Protein AF-A0A923V0M5-F1 (afdb_monomer)

pLDDT: mean 87.65, std 11.54, range [44.09, 97.88]

Sequence (152 aa):
MIANLTRLLLLIQLIAAASIAWMLNHHAGVTSAGVALFLGVTIVLAVRAAITANNFRLAHQISGTLRPVCTLGSSARLLQFAQEFRATMVSSSWWMPFCRLSSAPLILSADLPVLLVHGYGCNSGFWRPLSRYLQHTGISHHAVTLEPVLGS

Mean predicted aligned error: 6.61 Å

Nearest PDB structures (foldseek):
  8jjr-assembly1_l  TM=4.284E-01  e=2.726E+00  Symbiodinium sp.
  6wm0-assembly1_A  TM=4.111E-01  e=3.081E+00  Mus musculus
  1ez3-assembly1_A  TM=3.813E-01  e=9.854E+00  Rattus norvegicus

Structure (mmCIF, N/CA/C/O backbone):
data_AF-A0A923V0M5-F1
#
_entry.id   AF-A0A923V0M5-F1
#
loop_
_atom_site.group_PDB
_atom_site.id
_atom_site.type_symbol
_atom_site.label_atom_id
_atom_site.label_alt_id
_atom_site.label_comp_id
_atom_site.label_asym_id
_atom_site.label_entity_id
_atom_site.label_seq_id
_atom_site.pdbx_PDB_ins_code
_atom_site.Cartn_x
_atom_site.Cartn_y
_atom_site.Cartn_z
_atom_site.occupancy
_atom_site.B_iso_or_equiv
_atom_site.auth_seq_id
_atom_site.auth_comp_id
_atom_site.auth_asym_id
_atom_site.auth_atom_id
_atom_site.pdbx_PDB_model_num
ATOM 1 N N . MET A 1 1 ? -14.750 11.791 0.136 1.00 84.62 1 MET A N 1
ATOM 2 C CA . MET A 1 1 ? -13.502 12.513 -0.169 1.00 84.62 1 MET A CA 1
ATOM 3 C C . MET A 1 1 ? -12.264 11.609 -0.201 1.00 84.62 1 MET A C 1
ATOM 5 O O . MET A 1 1 ? -11.729 11.436 -1.292 1.00 84.62 1 MET A O 1
ATOM 9 N N . ILE A 1 2 ? -11.811 10.981 0.897 1.00 87.50 2 ILE A N 1
ATOM 10 C CA . ILE A 1 2 ? -10.532 10.227 0.925 1.00 87.50 2 ILE A CA 1
ATOM 11 C C . ILE A 1 2 ? -10.572 9.001 0.016 1.00 87.50 2 ILE A C 1
ATOM 13 O O . ILE A 1 2 ? -9.586 8.694 -0.644 1.00 87.50 2 ILE A O 1
ATOM 17 N N . ALA A 1 3 ? -11.716 8.323 -0.102 1.00 88.38 3 ALA A N 1
ATOM 18 C CA . ALA A 1 3 ? -11.850 7.224 -1.065 1.00 88.38 3 ALA A CA 1
ATOM 19 C C . ALA A 1 3 ? -11.603 7.680 -2.517 1.00 88.38 3 ALA A C 1
ATOM 21 O O . ALA A 1 3 ? -10.976 6.968 -3.292 1.00 88.38 3 ALA A O 1
ATOM 22 N N . ASN A 1 4 ? -12.048 8.885 -2.885 1.00 90.44 4 ASN A N 1
ATOM 23 C CA . ASN A 1 4 ? -11.811 9.423 -4.225 1.00 90.44 4 ASN A CA 1
ATOM 24 C C . ASN A 1 4 ? -10.358 9.882 -4.380 1.00 90.44 4 ASN A C 1
ATOM 26 O O . ASN A 1 4 ? -9.753 9.614 -5.411 1.00 90.44 4 ASN A O 1
ATOM 30 N N . LEU A 1 5 ? -9.775 10.492 -3.343 1.00 91.25 5 LEU A N 1
ATOM 31 C CA . LEU A 1 5 ? -8.366 10.887 -3.336 1.00 91.25 5 LEU A CA 1
ATOM 32 C C . LEU A 1 5 ? -7.430 9.673 -3.454 1.00 91.25 5 LEU A C 1
ATOM 34 O O . LEU A 1 5 ? -6.509 9.680 -4.260 1.00 91.25 5 LEU A O 1
ATOM 38 N N . THR A 1 6 ? -7.688 8.602 -2.703 1.00 92.06 6 THR A N 1
ATOM 39 C CA . THR A 1 6 ? -6.910 7.352 -2.779 1.00 92.06 6 THR A CA 1
ATOM 40 C C . THR A 1 6 ? -7.057 6.672 -4.140 1.00 92.06 6 THR A C 1
ATOM 42 O O . THR A 1 6 ? -6.060 6.213 -4.690 1.00 92.06 6 THR A O 1
ATOM 45 N N . ARG A 1 7 ? -8.251 6.680 -4.752 1.00 94.75 7 ARG A N 1
ATOM 46 C CA . ARG A 1 7 ? -8.438 6.223 -6.145 1.00 94.75 7 ARG A CA 1
ATOM 47 C C . ARG A 1 7 ? -7.681 7.088 -7.153 1.00 94.75 7 ARG A C 1
ATOM 49 O O . ARG A 1 7 ? -7.060 6.541 -8.057 1.00 94.75 7 ARG A O 1
ATOM 56 N N . LEU A 1 8 ? -7.695 8.412 -6.990 1.00 95.00 8 LEU A N 1
ATOM 57 C CA . LEU A 1 8 ? -6.931 9.330 -7.836 1.00 95.00 8 LEU A CA 1
ATOM 58 C C . LEU A 1 8 ? -5.425 9.063 -7.716 1.00 95.00 8 LEU A C 1
ATOM 60 O O . LEU A 1 8 ? -4.739 8.957 -8.727 1.00 95.00 8 LEU A O 1
ATOM 64 N N . LEU A 1 9 ? -4.916 8.876 -6.496 1.00 93.81 9 LEU A N 1
ATOM 65 C CA . LEU A 1 9 ? -3.517 8.512 -6.261 1.00 93.81 9 LEU A CA 1
ATOM 66 C C . LEU A 1 9 ? -3.152 7.165 -6.898 1.00 93.81 9 LEU A C 1
ATOM 68 O O . LEU A 1 9 ? -2.049 7.028 -7.423 1.00 93.81 9 LEU A O 1
ATOM 72 N N . LEU A 1 10 ? -4.057 6.182 -6.885 1.00 95.56 10 LEU A N 1
ATOM 73 C CA . LEU A 1 10 ? -3.850 4.915 -7.593 1.00 95.56 10 LEU A CA 1
ATOM 74 C C . LEU A 1 10 ? -3.806 5.103 -9.106 1.00 95.56 10 LEU A C 1
ATOM 76 O O . LEU A 1 10 ? -2.932 4.538 -9.758 1.00 95.56 10 LEU A O 1
ATOM 80 N N . LEU A 1 11 ? -4.700 5.920 -9.663 1.00 97.25 11 LEU A N 1
ATOM 81 C CA . LEU A 1 11 ? -4.687 6.238 -11.088 1.00 97.25 11 LEU A CA 1
ATOM 82 C C . LEU A 1 11 ? -3.371 6.918 -11.489 1.00 97.25 11 LEU A C 1
ATOM 84 O O . LEU A 1 11 ? -2.753 6.517 -12.470 1.00 97.25 11 LEU A O 1
ATOM 88 N N . ILE A 1 12 ? -2.899 7.881 -10.693 1.00 97.06 12 ILE A N 1
ATOM 89 C CA . ILE A 1 12 ? -1.605 8.542 -10.905 1.00 97.06 12 ILE A CA 1
ATOM 90 C C . ILE A 1 12 ? -0.458 7.523 -10.870 1.00 97.06 12 ILE A C 1
ATOM 92 O O . ILE A 1 12 ? 0.423 7.577 -11.721 1.00 97.06 12 ILE A O 1
ATOM 96 N N . GLN A 1 13 ? -0.473 6.565 -9.937 1.00 96.44 13 GLN A N 1
ATOM 97 C CA . GLN A 1 13 ? 0.542 5.505 -9.872 1.00 96.44 13 GLN A CA 1
ATOM 98 C C . GLN A 1 13 ? 0.526 4.599 -11.109 1.00 96.44 13 GLN A C 1
ATOM 100 O O . GLN A 1 13 ? 1.591 4.246 -11.614 1.00 96.44 13 GLN A O 1
ATOM 105 N N . LEU A 1 14 ? -0.658 4.238 -11.610 1.00 96.62 14 LEU A N 1
ATOM 106 C CA . LEU A 1 14 ? -0.796 3.433 -12.826 1.00 96.62 14 LEU A CA 1
ATOM 107 C C . LEU A 1 14 ? -0.289 4.188 -14.057 1.00 96.62 14 LEU A C 1
ATOM 109 O O . LEU A 1 14 ? 0.464 3.624 -14.849 1.00 96.62 14 LEU A O 1
ATOM 113 N N . ILE A 1 15 ? -0.647 5.468 -14.184 1.00 97.88 15 ILE A N 1
ATOM 114 C CA . ILE A 1 15 ? -0.151 6.335 -15.259 1.00 97.88 15 ILE A CA 1
ATOM 115 C C . ILE A 1 15 ? 1.369 6.469 -15.161 1.00 97.88 15 ILE A C 1
ATOM 117 O O . ILE A 1 15 ? 2.051 6.290 -16.161 1.00 97.88 15 ILE A O 1
ATOM 121 N N . ALA A 1 16 ? 1.923 6.705 -13.970 1.00 97.38 16 ALA A N 1
ATOM 122 C CA . ALA A 1 16 ? 3.368 6.789 -13.775 1.00 97.38 16 ALA A CA 1
ATOM 123 C C . ALA A 1 16 ? 4.079 5.490 -14.190 1.00 97.38 16 ALA A C 1
ATOM 125 O O . ALA A 1 16 ? 5.061 5.546 -14.928 1.00 97.38 16 ALA A O 1
ATOM 126 N N . ALA A 1 17 ? 3.564 4.324 -13.782 1.00 97.06 17 ALA A N 1
ATOM 127 C CA . ALA A 1 17 ? 4.124 3.033 -14.181 1.00 97.06 17 ALA A CA 1
ATOM 128 C C . ALA A 1 17 ? 4.083 2.836 -15.707 1.00 97.06 17 ALA A C 1
ATOM 130 O O . ALA A 1 17 ? 5.078 2.406 -16.292 1.00 97.06 17 ALA A O 1
ATOM 131 N N . ALA A 1 18 ? 2.968 3.192 -16.354 1.00 96.62 18 ALA A N 1
ATOM 132 C CA . ALA A 1 18 ? 2.812 3.108 -17.804 1.00 96.62 18 ALA A CA 1
ATOM 133 C C . ALA A 1 18 ? 3.746 4.077 -18.549 1.00 96.62 18 ALA A C 1
ATOM 135 O O . ALA A 1 18 ? 4.395 3.675 -19.512 1.00 96.62 18 ALA A O 1
ATOM 136 N N . SER A 1 19 ? 3.876 5.320 -18.081 1.00 96.31 19 SER A N 1
ATOM 137 C CA . SER A 1 19 ? 4.782 6.320 -18.658 1.00 96.31 19 SER A CA 1
ATOM 138 C C . SER A 1 19 ? 6.248 5.903 -18.537 1.00 96.31 19 SER A C 1
ATOM 140 O O . SER A 1 19 ? 7.006 6.043 -19.495 1.00 96.31 19 SER A O 1
ATOM 142 N N . ILE A 1 20 ? 6.650 5.335 -17.393 1.00 96.19 20 ILE A N 1
ATOM 143 C CA . ILE A 1 20 ? 8.006 4.797 -17.201 1.00 96.19 20 ILE A CA 1
ATOM 144 C C . ILE A 1 20 ? 8.245 3.615 -18.145 1.00 96.19 20 ILE A C 1
ATOM 146 O O . ILE A 1 20 ? 9.278 3.562 -18.806 1.00 96.19 20 ILE A O 1
ATOM 150 N N . ALA A 1 21 ? 7.290 2.688 -18.248 1.00 95.25 21 ALA A N 1
ATOM 151 C CA . ALA A 1 21 ? 7.389 1.552 -19.160 1.00 95.25 21 ALA A CA 1
ATOM 152 C C . ALA A 1 21 ? 7.506 2.001 -20.625 1.00 95.25 21 ALA A C 1
ATOM 154 O O . ALA A 1 21 ? 8.360 1.510 -21.362 1.00 95.25 21 ALA A O 1
ATOM 155 N N . TRP A 1 22 ? 6.691 2.974 -21.037 1.00 94.75 22 TRP A N 1
ATOM 156 C CA . TRP A 1 22 ? 6.754 3.563 -22.372 1.00 94.75 22 TRP A CA 1
ATOM 157 C C . TRP A 1 22 ? 8.122 4.200 -22.642 1.00 94.75 22 TRP A C 1
ATOM 159 O O . TRP A 1 22 ? 8.736 3.920 -23.671 1.00 94.75 22 TRP A O 1
ATOM 169 N N . MET A 1 23 ? 8.650 4.964 -21.683 1.00 95.19 23 MET A N 1
ATOM 170 C CA . MET A 1 23 ? 9.975 5.576 -21.784 1.00 95.19 23 MET A CA 1
ATOM 171 C C . MET A 1 23 ? 11.091 4.525 -21.895 1.00 95.19 23 MET A C 1
ATOM 173 O O . MET A 1 23 ? 11.994 4.677 -22.714 1.00 95.19 23 MET A O 1
ATOM 177 N N . LEU A 1 24 ? 11.029 3.439 -21.117 1.00 93.56 24 LEU A N 1
ATOM 178 C CA . LEU A 1 24 ? 12.015 2.353 -21.176 1.00 93.56 24 LEU A CA 1
ATOM 179 C C . LEU A 1 24 ? 11.993 1.621 -22.524 1.00 93.56 24 LEU A C 1
ATOM 181 O O . LEU A 1 24 ? 13.048 1.294 -23.067 1.00 93.56 24 LEU A O 1
ATOM 185 N N . ASN A 1 25 ? 10.805 1.399 -23.080 1.00 93.00 25 ASN A N 1
ATOM 186 C CA . ASN A 1 25 ? 10.659 0.776 -24.391 1.00 93.00 25 ASN A CA 1
ATOM 187 C C . ASN A 1 25 ? 11.205 1.684 -25.507 1.00 93.00 25 ASN A C 1
ATOM 189 O O . ASN A 1 25 ? 11.955 1.231 -26.367 1.00 93.00 25 ASN A O 1
ATOM 193 N N . HIS A 1 26 ? 10.878 2.980 -25.468 1.00 90.50 26 HIS A N 1
ATOM 194 C CA . HIS A 1 26 ? 11.192 3.893 -26.568 1.00 90.50 26 HIS A CA 1
ATOM 195 C C . HIS A 1 26 ? 12.609 4.485 -26.516 1.00 90.50 26 HIS A C 1
ATOM 197 O O . HIS A 1 26 ? 13.211 4.718 -27.559 1.00 90.50 26 HIS A O 1
ATOM 203 N N . HIS A 1 27 ? 13.158 4.709 -25.319 1.00 90.38 27 HIS A N 1
ATOM 204 C CA . HIS A 1 27 ? 14.448 5.388 -25.144 1.00 90.38 27 HIS A CA 1
ATOM 205 C C . HIS A 1 27 ? 15.556 4.493 -24.581 1.00 90.38 27 HIS A C 1
ATOM 207 O O . HIS A 1 27 ? 16.725 4.762 -24.839 1.00 90.38 27 HIS A O 1
ATOM 213 N N . ALA A 1 28 ? 15.222 3.438 -23.831 1.00 84.25 28 ALA A N 1
ATOM 214 C CA . ALA A 1 28 ? 16.213 2.553 -23.205 1.00 84.25 28 ALA A CA 1
ATOM 215 C C . ALA A 1 28 ? 16.380 1.204 -23.931 1.00 84.25 28 ALA A C 1
ATOM 217 O O . ALA A 1 28 ? 17.081 0.323 -23.438 1.00 84.25 28 ALA A O 1
ATOM 218 N N . GLY A 1 29 ? 15.742 1.032 -25.095 1.00 85.50 29 GLY A N 1
ATOM 219 C CA . GLY A 1 29 ? 15.895 -0.156 -25.939 1.00 85.50 29 GLY A CA 1
ATOM 220 C C . GLY A 1 29 ? 15.263 -1.432 -25.372 1.00 85.50 29 GLY A C 1
ATOM 221 O O . GLY A 1 29 ? 15.609 -2.529 -25.810 1.00 85.50 29 GLY A O 1
ATOM 222 N N . VAL A 1 30 ? 14.346 -1.326 -24.402 1.00 88.94 30 VAL A N 1
ATOM 223 C CA . VAL A 1 30 ? 13.645 -2.490 -23.836 1.00 88.94 30 VAL A CA 1
ATOM 224 C C . VAL A 1 30 ? 12.551 -2.951 -24.800 1.00 88.94 30 VAL A C 1
ATOM 226 O O . VAL A 1 30 ? 11.407 -2.529 -24.697 1.00 88.94 30 VAL A O 1
ATOM 229 N N . THR A 1 31 ? 12.893 -3.852 -25.719 1.00 86.44 31 THR A N 1
ATOM 230 C CA . THR A 1 31 ? 11.997 -4.297 -26.806 1.00 86.44 31 THR A CA 1
ATOM 231 C C . THR A 1 31 ? 10.778 -5.096 -26.338 1.00 86.44 31 THR A C 1
ATOM 233 O O . THR A 1 31 ? 9.753 -5.134 -27.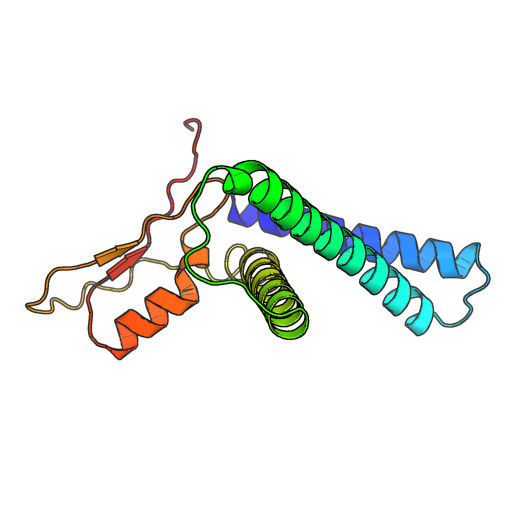019 1.00 86.44 31 THR A O 1
ATOM 236 N N . SER A 1 32 ? 10.857 -5.741 -25.172 1.00 93.75 32 SER A N 1
ATOM 237 C CA . SER A 1 32 ? 9.732 -6.479 -24.599 1.00 93.75 32 SER A CA 1
ATOM 238 C C . SER A 1 32 ? 8.842 -5.559 -23.769 1.00 93.75 32 SER A C 1
ATOM 240 O O . SER A 1 32 ? 9.209 -5.143 -22.667 1.00 93.75 32 SER A O 1
ATOM 242 N N . ALA A 1 33 ? 7.623 -5.316 -24.256 1.00 91.50 33 ALA A N 1
ATOM 243 C CA . ALA A 1 33 ? 6.615 -4.532 -23.543 1.00 91.50 33 ALA A CA 1
ATOM 244 C C . ALA A 1 33 ? 6.314 -5.090 -22.137 1.00 91.50 33 ALA A C 1
ATOM 246 O O . ALA A 1 33 ? 6.113 -4.323 -21.196 1.00 91.50 33 ALA A O 1
ATOM 247 N N . GLY A 1 34 ? 6.339 -6.419 -21.971 1.00 93.75 34 GLY A N 1
ATOM 248 C CA . GLY A 1 34 ? 6.136 -7.062 -20.670 1.00 93.75 34 GLY A CA 1
ATOM 249 C C . GLY A 1 34 ? 7.251 -6.740 -19.670 1.00 93.75 34 GLY A C 1
ATOM 250 O O . GLY A 1 34 ? 6.970 -6.428 -18.513 1.00 93.75 34 GLY A O 1
ATOM 251 N N . VAL A 1 35 ? 8.510 -6.746 -20.123 1.00 94.69 35 VAL A N 1
ATOM 252 C CA . VAL A 1 35 ? 9.668 -6.383 -19.286 1.00 94.69 35 VAL A CA 1
ATOM 253 C C . VAL A 1 35 ? 9.628 -4.899 -18.930 1.00 94.69 35 VAL A C 1
ATOM 255 O O . VAL A 1 35 ? 9.823 -4.545 -17.769 1.00 94.69 35 VAL A O 1
ATOM 258 N N . ALA A 1 36 ? 9.311 -4.032 -19.894 1.00 94.81 36 ALA A N 1
ATOM 259 C CA . ALA A 1 36 ? 9.187 -2.598 -19.656 1.00 94.81 36 ALA A CA 1
ATOM 260 C C . ALA A 1 36 ? 8.092 -2.280 -18.620 1.00 94.81 36 ALA A C 1
ATOM 262 O O . ALA A 1 36 ? 8.321 -1.489 -17.702 1.00 94.81 36 ALA A O 1
ATOM 263 N N . LEU A 1 37 ? 6.930 -2.941 -18.714 1.00 95.56 37 LEU A N 1
ATOM 264 C CA . LEU A 1 37 ? 5.842 -2.793 -17.744 1.00 95.56 37 LEU A CA 1
ATOM 265 C C . LEU A 1 37 ? 6.240 -3.296 -16.353 1.00 95.56 37 LEU A C 1
ATOM 267 O O . LEU A 1 37 ? 5.997 -2.606 -15.363 1.00 95.56 37 LEU A O 1
ATOM 271 N N . PHE A 1 38 ? 6.879 -4.466 -16.270 1.00 96.56 38 PHE A N 1
ATOM 272 C CA . PHE A 1 38 ? 7.372 -5.008 -15.004 1.00 96.56 38 PHE A CA 1
ATOM 273 C C . PHE A 1 38 ? 8.355 -4.047 -14.321 1.00 96.56 38 PHE A C 1
ATOM 275 O O . PHE A 1 38 ? 8.222 -3.776 -13.125 1.00 96.56 38 PHE A O 1
ATOM 282 N N . LEU A 1 39 ? 9.302 -3.482 -15.075 1.00 96.19 39 LEU A N 1
ATOM 283 C CA . LEU A 1 39 ? 10.251 -2.491 -14.565 1.00 96.19 39 LEU A CA 1
ATOM 284 C C . LEU A 1 39 ? 9.549 -1.201 -14.122 1.00 96.19 39 LEU A C 1
ATOM 286 O O . LEU A 1 39 ? 9.833 -0.709 -13.031 1.00 96.19 39 LEU A O 1
ATOM 290 N N . GLY A 1 40 ? 8.593 -0.689 -14.904 1.00 96.44 40 GLY A N 1
ATOM 291 C CA . GLY A 1 40 ? 7.804 0.491 -14.536 1.00 96.44 40 GLY A CA 1
ATOM 292 C C . GLY A 1 40 ? 7.036 0.303 -13.225 1.00 96.44 40 GLY A C 1
ATOM 293 O O . GLY A 1 40 ? 7.124 1.141 -12.325 1.00 96.44 40 GLY A O 1
ATOM 294 N N . VAL A 1 41 ? 6.352 -0.834 -13.065 1.00 96.56 41 VAL A N 1
ATOM 295 C CA . VAL A 1 41 ? 5.668 -1.195 -11.811 1.00 96.56 41 VAL A CA 1
ATOM 296 C C . VAL A 1 41 ? 6.668 -1.337 -10.662 1.00 96.56 41 VAL A C 1
ATOM 298 O O . VAL A 1 41 ? 6.427 -0.819 -9.572 1.00 96.56 41 VAL A O 1
ATOM 301 N N . THR A 1 42 ? 7.808 -1.988 -10.903 1.00 97.38 42 THR A N 1
ATOM 302 C CA . THR A 1 42 ? 8.860 -2.189 -9.894 1.00 97.38 42 THR A CA 1
ATOM 303 C C . THR A 1 42 ? 9.415 -0.859 -9.395 1.00 97.38 42 THR A C 1
ATOM 305 O O . THR A 1 42 ? 9.575 -0.685 -8.189 1.00 97.38 42 THR A O 1
ATOM 308 N N . ILE A 1 43 ? 9.642 0.110 -10.284 1.00 97.25 43 ILE A N 1
ATOM 309 C CA . ILE A 1 43 ? 10.112 1.451 -9.919 1.00 97.25 43 ILE A CA 1
ATOM 310 C C . ILE A 1 43 ? 9.076 2.168 -9.044 1.00 97.25 43 ILE A C 1
ATOM 312 O O . ILE A 1 43 ? 9.429 2.707 -7.995 1.00 97.25 43 ILE A O 1
ATOM 316 N N . VAL A 1 44 ? 7.791 2.126 -9.409 1.00 97.19 44 VAL A N 1
ATOM 317 C CA . VAL A 1 44 ? 6.724 2.726 -8.587 1.00 97.19 44 VAL A CA 1
ATOM 318 C C . VAL A 1 44 ? 6.643 2.060 -7.207 1.00 97.19 44 VAL A C 1
ATOM 320 O O . VAL A 1 44 ? 6.542 2.751 -6.191 1.00 97.19 44 VAL A O 1
ATOM 323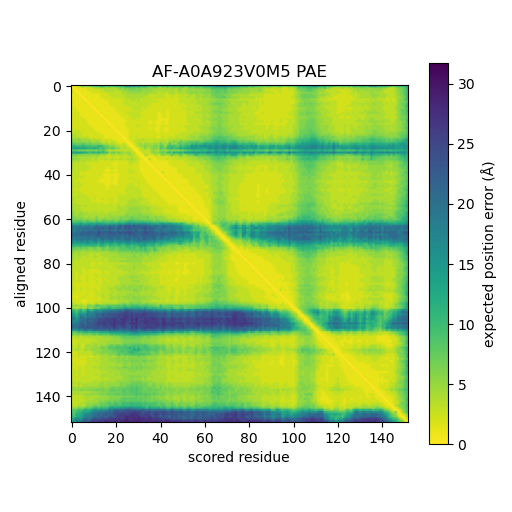 N N . LEU A 1 45 ? 6.745 0.730 -7.137 1.00 96.62 45 LEU A N 1
ATOM 324 C CA . LEU A 1 45 ? 6.787 0.001 -5.866 1.00 96.62 45 LEU A CA 1
ATOM 325 C C . LEU A 1 45 ? 8.033 0.344 -5.039 1.00 96.62 45 LEU A C 1
ATOM 327 O O . LEU A 1 45 ? 7.920 0.492 -3.823 1.00 96.62 45 LEU A O 1
ATOM 331 N N . ALA A 1 46 ? 9.190 0.527 -5.677 1.00 97.12 46 ALA A N 1
ATOM 332 C CA . ALA A 1 46 ? 10.428 0.925 -5.014 1.00 97.12 46 ALA A CA 1
ATOM 333 C C . ALA A 1 46 ? 10.314 2.327 -4.398 1.00 97.12 46 ALA A C 1
ATOM 335 O O . ALA A 1 46 ? 10.714 2.520 -3.251 1.00 97.12 46 ALA A O 1
ATOM 336 N N . VAL A 1 47 ? 9.689 3.282 -5.098 1.00 96.94 47 VAL A N 1
ATOM 337 C CA . VAL A 1 47 ? 9.390 4.613 -4.539 1.00 96.94 47 VAL A CA 1
ATOM 338 C C . VAL A 1 47 ? 8.499 4.490 -3.302 1.00 96.94 47 VAL A C 1
ATOM 340 O O . VAL A 1 47 ? 8.786 5.092 -2.267 1.00 96.94 47 VAL A O 1
ATOM 343 N N . ARG A 1 48 ? 7.448 3.663 -3.354 1.00 96.06 48 ARG A N 1
ATOM 344 C CA . ARG A 1 48 ? 6.576 3.429 -2.189 1.00 96.06 48 ARG A CA 1
ATOM 345 C C . ARG A 1 48 ? 7.328 2.784 -1.025 1.00 96.06 48 ARG A C 1
ATOM 347 O O . ARG A 1 48 ? 7.143 3.199 0.117 1.00 96.06 48 ARG A O 1
ATOM 354 N N . ALA A 1 49 ? 8.192 1.813 -1.306 1.00 96.50 49 ALA A N 1
ATOM 355 C CA . ALA A 1 49 ? 9.029 1.179 -0.295 1.00 96.50 49 ALA A CA 1
ATOM 356 C C . ALA A 1 49 ? 10.008 2.183 0.335 1.00 96.50 49 ALA A C 1
ATOM 358 O O . ALA A 1 49 ? 10.189 2.171 1.552 1.00 96.50 49 ALA A O 1
ATOM 359 N N . ALA A 1 50 ? 10.576 3.099 -0.457 1.00 97.06 50 ALA A N 1
ATOM 360 C CA . ALA A 1 50 ? 11.446 4.165 0.034 1.00 97.06 50 ALA A CA 1
ATOM 361 C C . ALA A 1 50 ? 10.709 5.137 0.972 1.00 97.06 50 ALA A C 1
ATOM 363 O O . ALA A 1 50 ? 11.270 5.539 1.991 1.00 97.06 50 ALA A O 1
ATOM 364 N N . ILE A 1 51 ? 9.439 5.458 0.693 1.00 95.38 51 ILE A N 1
ATOM 365 C CA . ILE A 1 51 ? 8.599 6.259 1.601 1.00 95.38 51 ILE A CA 1
ATOM 366 C C . ILE A 1 51 ? 8.413 5.530 2.939 1.00 95.38 51 ILE A C 1
ATOM 368 O O . ILE A 1 51 ? 8.658 6.116 3.995 1.00 95.38 51 ILE A O 1
ATOM 372 N N . THR A 1 52 ? 8.044 4.244 2.918 1.00 95.06 52 THR A N 1
ATOM 373 C CA . THR A 1 52 ? 7.933 3.441 4.147 1.00 95.06 52 THR A CA 1
ATOM 374 C C . THR A 1 52 ? 9.271 3.384 4.891 1.00 95.06 52 THR A C 1
ATOM 376 O O . THR A 1 52 ? 9.303 3.573 6.104 1.00 95.06 52 THR A O 1
ATOM 379 N N . ALA A 1 53 ? 10.391 3.204 4.188 1.00 94.94 53 ALA A N 1
ATOM 380 C CA . ALA A 1 53 ? 11.717 3.160 4.803 1.00 94.94 53 ALA A CA 1
ATOM 381 C C . ALA A 1 53 ? 12.085 4.501 5.453 1.00 94.94 53 ALA A C 1
ATOM 383 O O . ALA A 1 53 ? 12.639 4.531 6.554 1.00 94.94 53 ALA A O 1
ATOM 384 N N . ASN A 1 54 ? 11.720 5.619 4.819 1.00 95.56 54 ASN A N 1
ATOM 385 C CA . ASN A 1 54 ? 11.891 6.941 5.404 1.00 95.56 54 ASN A CA 1
ATOM 386 C C . ASN A 1 54 ? 11.057 7.113 6.683 1.00 95.56 54 ASN A C 1
ATOM 388 O O . ASN A 1 54 ? 11.571 7.661 7.656 1.00 95.56 54 ASN A O 1
ATOM 392 N N . ASN A 1 55 ? 9.826 6.591 6.729 1.00 93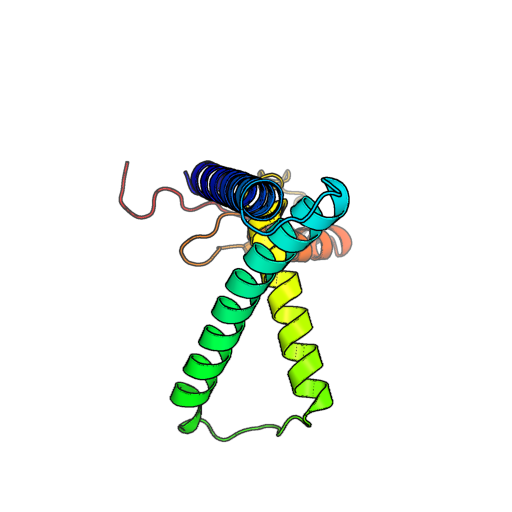.12 55 ASN A N 1
ATOM 393 C CA . ASN A 1 55 ? 9.010 6.610 7.948 1.00 93.12 55 ASN A CA 1
ATOM 394 C C . ASN A 1 55 ? 9.674 5.824 9.088 1.00 93.12 55 ASN A C 1
ATOM 396 O O . ASN A 1 55 ? 9.737 6.326 10.207 1.00 93.12 55 ASN A O 1
ATOM 400 N N . PHE A 1 56 ? 10.244 4.646 8.808 1.00 91.62 56 PHE A N 1
ATOM 401 C CA . PHE A 1 56 ? 11.028 3.896 9.801 1.00 91.62 56 PHE A CA 1
ATOM 402 C C . PHE A 1 56 ? 12.257 4.676 10.274 1.00 91.62 56 PHE A C 1
ATOM 404 O O . PHE A 1 56 ? 12.548 4.694 11.468 1.00 91.62 56 PHE A O 1
ATOM 411 N N . ARG A 1 57 ? 12.973 5.341 9.358 1.00 91.00 57 ARG A N 1
ATOM 412 C CA . ARG A 1 57 ? 14.138 6.170 9.697 1.00 91.00 57 ARG A CA 1
ATOM 413 C C . ARG A 1 57 ? 13.752 7.321 10.628 1.00 91.00 57 ARG A C 1
ATOM 415 O O . ARG A 1 57 ? 14.413 7.510 11.645 1.00 91.00 57 ARG A O 1
ATOM 422 N N . LEU A 1 58 ? 12.682 8.051 10.307 1.00 91.12 58 LEU A N 1
ATOM 423 C CA . LEU A 1 58 ? 12.162 9.140 11.142 1.00 91.12 58 LEU A CA 1
ATOM 424 C C . LEU A 1 58 ? 11.697 8.621 12.506 1.00 91.12 58 LEU A C 1
ATOM 426 O O . LEU A 1 58 ? 12.077 9.173 13.537 1.00 91.12 58 LEU A O 1
ATOM 430 N N . ALA A 1 59 ? 10.941 7.520 12.523 1.00 88.88 59 ALA A N 1
ATOM 431 C CA . ALA A 1 59 ? 10.496 6.887 13.758 1.00 88.88 59 ALA A CA 1
ATOM 432 C C . ALA A 1 59 ? 11.686 6.476 14.631 1.00 88.88 59 ALA A C 1
ATOM 434 O O . ALA A 1 59 ? 11.676 6.739 15.828 1.00 88.88 59 ALA A O 1
ATOM 435 N N . HIS A 1 60 ? 12.739 5.899 14.048 1.00 84.94 60 HIS A N 1
ATOM 436 C CA . HIS A 1 60 ? 13.942 5.513 14.780 1.00 84.94 60 HIS A CA 1
ATOM 437 C C . HIS A 1 60 ? 14.689 6.721 15.367 1.00 84.94 60 HIS A C 1
ATOM 439 O O . HIS A 1 60 ? 15.083 6.676 16.529 1.00 84.94 60 HIS A O 1
ATOM 445 N N . GLN A 1 61 ? 14.828 7.810 14.601 1.00 87.19 61 GLN A N 1
ATOM 446 C CA . GLN A 1 61 ? 15.465 9.050 15.067 1.00 87.19 61 GLN A CA 1
ATOM 447 C C . GLN A 1 61 ? 14.723 9.670 16.258 1.00 87.19 61 GLN A C 1
ATOM 449 O O . GLN A 1 61 ? 15.356 10.087 17.223 1.00 87.19 61 GLN A O 1
ATOM 454 N N . ILE A 1 62 ? 13.387 9.689 16.216 1.00 85.69 62 ILE A N 1
ATOM 455 C CA . ILE A 1 62 ? 12.553 10.253 17.290 1.00 85.69 62 ILE A CA 1
ATOM 456 C C . ILE A 1 62 ? 12.497 9.306 18.501 1.00 85.69 62 ILE A C 1
ATOM 458 O O . ILE A 1 62 ? 12.522 9.751 19.649 1.00 85.69 62 ILE A O 1
ATOM 462 N N . SER A 1 63 ? 12.481 7.992 18.257 1.00 78.19 63 SER A N 1
ATOM 463 C CA . SER A 1 63 ? 12.392 6.963 19.305 1.00 78.19 63 SER A CA 1
ATOM 464 C C . SER A 1 63 ? 13.666 6.818 20.139 1.00 78.19 63 SER A C 1
ATOM 466 O O . SER A 1 63 ? 13.624 6.137 21.157 1.00 78.19 63 SER A O 1
ATOM 468 N N . GLY A 1 64 ? 14.785 7.450 19.762 1.00 64.81 64 GLY A N 1
ATOM 469 C CA . GLY A 1 64 ? 16.044 7.401 20.521 1.00 64.81 64 GLY A CA 1
ATOM 470 C C . GLY A 1 64 ? 15.944 7.919 21.965 1.00 64.81 64 GLY A C 1
ATOM 471 O O . GLY A 1 64 ? 16.839 7.668 22.765 1.00 64.81 64 GLY A O 1
ATOM 472 N N . THR A 1 65 ? 14.852 8.605 22.315 1.00 63.50 65 THR A N 1
ATOM 473 C CA . THR A 1 65 ? 14.542 9.072 23.677 1.00 63.50 65 THR A CA 1
ATOM 474 C C . THR A 1 65 ? 13.803 8.034 24.532 1.00 63.50 65 THR A C 1
ATOM 476 O O . THR A 1 65 ? 13.733 8.177 25.752 1.00 63.50 65 THR A O 1
ATOM 479 N N . LEU A 1 66 ? 13.266 6.976 23.918 1.00 71.06 66 LEU A N 1
ATOM 480 C CA . LEU A 1 66 ? 12.513 5.918 24.585 1.00 71.06 66 LEU A CA 1
ATOM 481 C C . LEU A 1 66 ? 13.440 4.735 24.882 1.00 71.06 66 LEU A C 1
ATOM 483 O O . LEU A 1 66 ? 14.182 4.276 24.017 1.00 71.06 66 LEU A O 1
ATOM 487 N N . ARG A 1 67 ? 13.390 4.207 26.110 1.00 63.09 67 ARG A N 1
ATOM 488 C CA . ARG A 1 67 ? 14.183 3.032 26.500 1.00 63.09 67 ARG A CA 1
ATOM 489 C C . ARG A 1 67 ? 13.713 1.823 25.671 1.00 63.09 67 ARG A C 1
ATOM 491 O O . ARG A 1 67 ? 12.545 1.447 25.800 1.00 63.09 67 ARG A O 1
ATOM 498 N N . PRO A 1 68 ? 14.559 1.208 24.822 1.00 67.75 68 PRO A N 1
ATOM 499 C CA . PRO A 1 68 ? 14.117 0.089 24.002 1.00 67.75 68 PRO A CA 1
ATOM 500 C C . PRO A 1 68 ? 13.801 -1.109 24.902 1.00 67.75 68 PRO A C 1
ATOM 502 O O . PRO A 1 68 ? 14.686 -1.659 25.550 1.00 67.75 68 PRO A O 1
ATOM 505 N N . VAL A 1 69 ? 12.524 -1.500 24.946 1.00 69.50 69 VAL A N 1
ATOM 506 C CA . VAL A 1 69 ? 12.037 -2.660 25.719 1.00 69.50 69 VAL A CA 1
ATOM 507 C C . VAL A 1 69 ? 12.534 -3.976 25.107 1.00 69.50 69 VAL A C 1
ATOM 509 O O . VAL A 1 69 ? 12.702 -4.967 25.811 1.00 69.50 69 VAL A O 1
ATOM 512 N N . CYS A 1 70 ? 12.808 -3.989 23.799 1.00 68.50 70 CYS A N 1
ATOM 513 C CA . CYS A 1 70 ? 13.33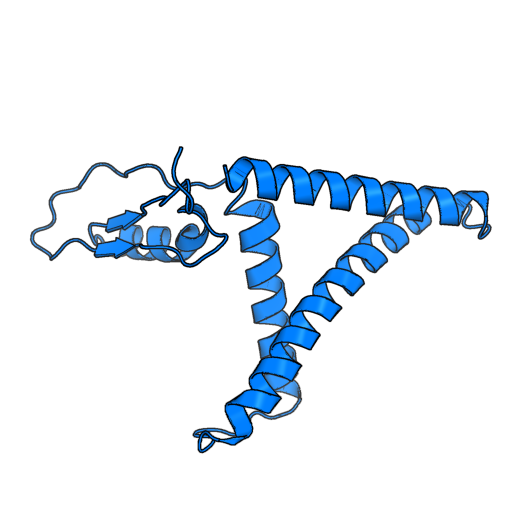5 -5.142 23.078 1.00 68.50 70 CYS A CA 1
ATOM 514 C C . CYS A 1 70 ? 14.186 -4.681 21.885 1.00 68.50 70 CYS A C 1
ATOM 516 O O . CYS A 1 70 ? 13.805 -3.751 21.170 1.00 68.50 70 CYS A O 1
ATOM 518 N N . THR A 1 71 ? 15.333 -5.323 21.656 1.00 75.50 71 THR A N 1
ATOM 519 C CA . THR A 1 71 ? 16.175 -5.093 20.477 1.00 75.50 71 THR A CA 1
ATOM 520 C C . THR A 1 71 ? 15.882 -6.159 19.424 1.00 75.50 71 THR A C 1
ATOM 522 O O . THR A 1 71 ? 15.958 -7.358 19.676 1.00 75.50 71 THR A O 1
ATOM 525 N N . LEU A 1 72 ? 15.517 -5.725 18.217 1.00 82.25 72 LEU A N 1
ATOM 526 C CA . LEU A 1 72 ? 15.205 -6.634 17.115 1.00 82.25 72 LEU A CA 1
ATOM 527 C C . LEU A 1 72 ? 16.468 -6.979 16.318 1.00 82.25 72 LEU A C 1
ATOM 529 O O . LEU A 1 72 ? 17.209 -6.092 15.884 1.00 82.25 72 LEU A O 1
ATOM 533 N N . GLY A 1 73 ? 16.671 -8.270 16.049 1.00 89.19 73 GLY A N 1
ATOM 534 C CA . GLY A 1 73 ? 17.678 -8.736 15.094 1.00 89.19 73 GLY A CA 1
ATOM 535 C C . GLY A 1 73 ? 17.414 -8.223 13.671 1.00 89.19 73 GLY A C 1
ATOM 536 O O . GLY A 1 73 ? 16.309 -7.796 13.333 1.00 89.19 73 GLY A O 1
ATOM 537 N N . SER A 1 74 ? 18.424 -8.254 12.799 1.00 88.62 74 SER A N 1
ATOM 538 C CA . SER A 1 74 ? 18.315 -7.727 11.425 1.00 88.62 74 SER A CA 1
ATOM 539 C C . SER A 1 74 ? 17.235 -8.419 10.584 1.00 88.62 74 SER A C 1
ATOM 541 O O . SER A 1 74 ? 16.521 -7.749 9.842 1.00 88.62 74 SER A O 1
ATOM 543 N N . SER A 1 75 ? 17.054 -9.732 10.746 1.00 92.44 75 SER A N 1
ATOM 544 C CA . SER A 1 75 ? 15.981 -10.491 10.087 1.00 92.44 75 SER A CA 1
ATOM 545 C C . SER A 1 75 ? 14.591 -10.068 10.571 1.00 92.44 75 SER A C 1
ATOM 547 O O . SER A 1 75 ? 13.697 -9.843 9.760 1.00 92.44 75 SER A O 1
ATOM 549 N N . ALA A 1 76 ? 14.421 -9.886 11.883 1.00 90.62 76 ALA A N 1
ATOM 550 C CA . ALA A 1 76 ? 13.170 -9.422 12.476 1.00 90.62 76 ALA A CA 1
ATOM 551 C C . ALA A 1 76 ? 12.822 -7.990 12.036 1.00 90.62 76 ALA A C 1
ATOM 553 O O . ALA A 1 76 ? 11.662 -7.703 11.755 1.00 90.62 76 ALA A O 1
ATOM 554 N N . ARG A 1 77 ? 13.825 -7.112 11.890 1.00 89.94 77 ARG A N 1
ATOM 555 C CA . ARG A 1 77 ? 13.641 -5.757 11.340 1.00 89.94 77 ARG A CA 1
ATOM 556 C C . ARG A 1 77 ? 13.186 -5.781 9.882 1.00 89.94 77 ARG A C 1
ATOM 558 O O . ARG A 1 77 ? 12.270 -5.046 9.521 1.00 89.94 77 ARG A O 1
ATOM 565 N N . LEU A 1 78 ? 13.782 -6.643 9.054 1.00 93.00 78 LEU A N 1
ATOM 566 C CA . LEU A 1 78 ? 13.358 -6.807 7.660 1.00 93.00 78 LEU A CA 1
ATOM 567 C C . LEU A 1 78 ? 11.922 -7.341 7.570 1.00 93.00 78 LEU A C 1
ATOM 569 O O . LEU A 1 78 ? 11.129 -6.844 6.772 1.00 93.00 78 LEU A O 1
ATOM 573 N N . LEU A 1 79 ? 11.572 -8.313 8.416 1.00 94.44 79 LEU A N 1
ATOM 574 C CA . LEU A 1 79 ? 10.215 -8.851 8.483 1.00 94.44 79 LEU A CA 1
ATOM 575 C C . LEU A 1 79 ? 9.204 -7.781 8.917 1.00 94.44 79 LEU A C 1
ATOM 577 O O . LEU A 1 79 ? 8.155 -7.655 8.290 1.00 94.44 79 LEU A O 1
ATOM 581 N N . GLN A 1 80 ? 9.531 -6.985 9.937 1.00 93.31 80 GLN A N 1
ATOM 582 C CA . GLN A 1 80 ? 8.695 -5.873 10.393 1.00 93.31 80 GLN A CA 1
ATOM 583 C C . GLN A 1 80 ? 8.479 -4.842 9.277 1.00 93.31 80 GLN A C 1
ATOM 585 O O . GLN A 1 80 ? 7.347 -4.430 9.028 1.00 93.31 80 GLN A O 1
ATOM 590 N N . PHE A 1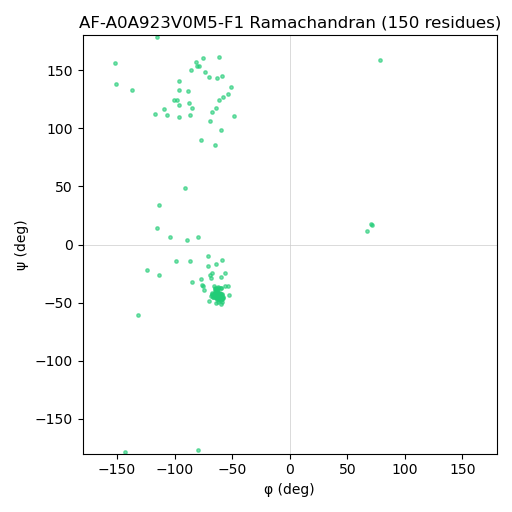 81 ? 9.540 -4.471 8.556 1.00 95.12 81 PHE A N 1
ATOM 591 C CA . PHE A 1 81 ? 9.434 -3.581 7.401 1.00 95.12 81 PHE A CA 1
ATOM 592 C C . PHE A 1 81 ? 8.525 -4.163 6.311 1.00 95.12 81 PHE A C 1
ATOM 594 O O . PHE A 1 81 ? 7.646 -3.469 5.805 1.00 95.12 81 PHE A O 1
ATOM 601 N N . ALA A 1 82 ? 8.693 -5.444 5.968 1.00 95.94 82 ALA A N 1
ATOM 602 C CA . ALA A 1 82 ? 7.868 -6.103 4.959 1.00 95.94 82 ALA A CA 1
ATOM 603 C C . ALA A 1 82 ? 6.387 -6.171 5.373 1.00 95.94 82 ALA A C 1
ATOM 605 O O . ALA A 1 82 ? 5.500 -5.963 4.541 1.00 95.94 82 ALA A O 1
ATOM 606 N N . GLN A 1 83 ? 6.108 -6.427 6.655 1.00 95.50 83 GLN A N 1
ATOM 607 C CA . GLN A 1 83 ? 4.75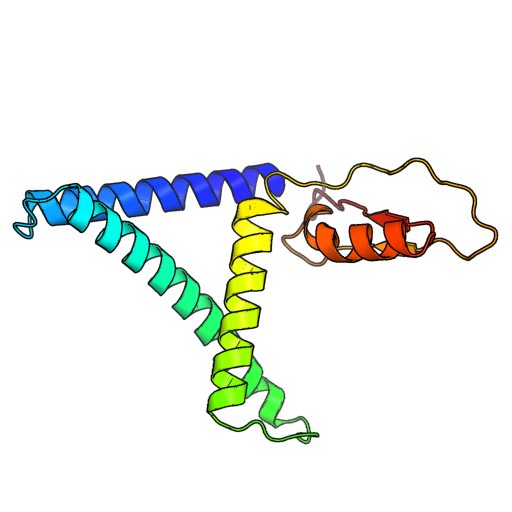3 -6.414 7.209 1.00 95.50 83 GLN A CA 1
ATOM 608 C C . GLN A 1 83 ? 4.124 -5.022 7.121 1.00 95.50 83 GLN A C 1
ATOM 610 O O . GLN A 1 83 ? 2.988 -4.909 6.657 1.00 95.50 83 GLN A O 1
ATOM 615 N N . GLU A 1 84 ? 4.869 -3.980 7.485 1.00 95.56 84 GLU A N 1
ATOM 616 C CA . GLU A 1 84 ? 4.396 -2.595 7.437 1.00 95.56 84 GLU A CA 1
ATOM 617 C C . GLU A 1 84 ? 4.179 -2.117 5.998 1.00 95.56 84 GLU A C 1
ATOM 619 O O . GLU A 1 84 ? 3.151 -1.517 5.673 1.00 95.56 84 GLU A O 1
ATOM 624 N N . PHE A 1 85 ? 5.105 -2.451 5.096 1.00 96.44 85 PHE A N 1
ATOM 625 C CA . PHE A 1 85 ? 4.958 -2.172 3.674 1.00 96.44 85 PHE A CA 1
ATOM 626 C C . PHE A 1 85 ? 3.715 -2.870 3.117 1.00 96.44 85 PHE A C 1
ATOM 628 O O . PHE A 1 85 ? 2.876 -2.221 2.493 1.00 96.44 85 PHE A O 1
ATOM 635 N N . ARG A 1 86 ? 3.517 -4.163 3.412 1.00 96.38 86 ARG A N 1
ATOM 636 C CA . ARG A 1 86 ? 2.310 -4.898 3.002 1.00 96.38 86 ARG A CA 1
ATOM 637 C C . ARG A 1 86 ? 1.040 -4.261 3.567 1.00 96.38 86 ARG A C 1
ATOM 639 O O . ARG A 1 86 ? 0.079 -4.079 2.821 1.00 96.38 86 ARG A O 1
ATOM 646 N N . ALA A 1 87 ? 1.024 -3.914 4.853 1.00 94.19 87 ALA A N 1
ATOM 647 C CA . ALA A 1 87 ? -0.121 -3.279 5.500 1.00 94.19 87 ALA A CA 1
ATOM 648 C C . ALA A 1 87 ? -0.450 -1.928 4.848 1.00 94.19 87 ALA A C 1
ATOM 650 O O . ALA A 1 87 ? -1.610 -1.665 4.517 1.00 94.19 87 ALA A O 1
ATOM 651 N N . THR A 1 88 ? 0.569 -1.119 4.555 1.00 93.31 88 THR A N 1
ATOM 652 C CA . THR A 1 88 ? 0.431 0.159 3.846 1.00 93.31 88 THR A CA 1
ATOM 653 C C . THR A 1 88 ? -0.097 -0.047 2.427 1.00 93.31 88 THR A C 1
ATOM 655 O O . THR A 1 88 ? -1.036 0.633 2.009 1.00 93.31 88 THR A O 1
ATOM 658 N N . MET A 1 89 ? 0.457 -1.005 1.677 1.00 95.25 89 MET A N 1
ATOM 659 C CA . MET A 1 89 ? 0.031 -1.325 0.310 1.00 95.25 89 MET A CA 1
ATOM 660 C C . MET A 1 89 ? -1.438 -1.744 0.266 1.00 95.25 89 MET A C 1
ATOM 662 O O . MET A 1 89 ? -2.206 -1.179 -0.514 1.00 95.25 89 MET A O 1
ATOM 666 N N . VAL A 1 90 ? -1.841 -2.692 1.114 1.00 95.38 90 VAL A N 1
ATOM 667 C CA . VAL A 1 90 ? -3.205 -3.239 1.128 1.00 95.38 90 VAL A CA 1
ATOM 668 C C . VAL A 1 90 ? -4.217 -2.200 1.609 1.00 95.38 90 VAL A C 1
ATOM 670 O O . VAL A 1 90 ? -5.268 -2.029 0.989 1.00 95.38 90 VAL A O 1
ATOM 673 N N . SER A 1 91 ? -3.908 -1.465 2.677 1.00 93.31 91 SER A N 1
ATOM 674 C CA . SER A 1 91 ? -4.822 -0.448 3.205 1.00 93.31 91 SER A CA 1
ATOM 675 C C . SER A 1 91 ? -5.052 0.686 2.200 1.00 93.31 91 SER A C 1
ATOM 677 O O . SER A 1 91 ? -6.202 0.983 1.872 1.00 93.31 91 SER A O 1
ATOM 679 N N . SER A 1 92 ? -3.983 1.268 1.650 1.00 92.44 92 SER A N 1
ATOM 680 C CA . SER A 1 92 ? -4.070 2.413 0.729 1.00 92.44 92 SER A CA 1
ATOM 681 C C . SER A 1 92 ? -4.500 2.063 -0.691 1.00 92.44 92 SER A C 1
ATOM 683 O O . SER A 1 92 ? -5.140 2.889 -1.339 1.00 92.44 92 SER A O 1
ATOM 685 N N . SER A 1 93 ? -4.194 0.854 -1.168 1.00 95.12 93 SER A N 1
ATOM 686 C CA . SER A 1 93 ? -4.484 0.461 -2.555 1.00 95.12 93 SER A CA 1
ATOM 687 C C . SER A 1 93 ? -5.761 -0.356 -2.703 1.00 95.12 93 SER A C 1
ATOM 689 O O . SER A 1 93 ? -6.253 -0.518 -3.816 1.00 95.12 93 SER A O 1
ATOM 691 N N . TRP A 1 94 ? -6.309 -0.872 -1.600 1.00 94.88 94 TRP A N 1
ATOM 692 C CA . TRP A 1 94 ? -7.497 -1.717 -1.643 1.00 94.88 94 TRP A CA 1
ATOM 693 C C . TRP A 1 94 ? -8.556 -1.300 -0.630 1.00 94.88 94 TRP A C 1
ATOM 695 O O . TRP A 1 94 ? -9.668 -0.924 -1.012 1.00 94.88 94 TRP A O 1
ATOM 705 N N . TRP A 1 95 ? -8.230 -1.320 0.665 1.00 94.25 95 TRP A N 1
ATOM 706 C CA . TRP A 1 95 ? -9.279 -1.188 1.672 1.00 94.25 95 TRP A CA 1
ATOM 707 C C . TRP A 1 95 ? -9.906 0.202 1.741 1.00 94.25 95 TRP A C 1
ATOM 709 O O . TRP A 1 95 ? -11.130 0.318 1.710 1.00 94.25 95 TRP A O 1
ATOM 719 N N . MET A 1 96 ? -9.088 1.250 1.790 1.00 92.81 96 MET A N 1
ATOM 720 C CA . MET A 1 96 ? -9.568 2.633 1.808 1.00 92.81 96 MET A CA 1
ATOM 721 C C . MET A 1 96 ? -10.305 3.052 0.520 1.00 92.81 96 MET A C 1
ATOM 723 O O . MET A 1 96 ? -11.351 3.701 0.638 1.00 92.81 96 MET A O 1
ATOM 727 N N . PRO A 1 97 ? -9.842 2.700 -0.698 1.00 93.00 97 PRO A N 1
ATOM 728 C CA . PRO A 1 97 ? -10.546 3.084 -1.922 1.00 93.00 97 PRO A CA 1
ATOM 729 C C . PRO A 1 97 ? -11.803 2.251 -2.209 1.00 93.00 97 PRO A C 1
ATOM 731 O O . PRO A 1 97 ? -12.769 2.801 -2.747 1.00 93.00 97 PRO A O 1
ATOM 734 N N . PHE A 1 98 ? -11.832 0.953 -1.880 1.00 93.31 98 PHE A N 1
ATOM 735 C CA . PHE A 1 98 ? -12.885 0.040 -2.365 1.00 93.31 98 PHE A CA 1
ATOM 736 C C . PHE A 1 98 ? -13.656 -0.700 -1.270 1.00 93.31 98 PHE A C 1
ATOM 738 O O . PHE A 1 98 ? -14.781 -1.128 -1.507 1.00 93.31 98 PHE A O 1
ATOM 745 N N . CYS A 1 99 ? -13.102 -0.845 -0.066 1.00 90.81 99 CYS A N 1
ATOM 746 C CA . CYS A 1 99 ? -13.682 -1.678 0.993 1.00 90.81 99 CYS A CA 1
ATOM 747 C C . CYS A 1 99 ? -14.175 -0.871 2.198 1.00 90.81 99 CYS A C 1
ATOM 749 O O . CYS A 1 99 ? -14.099 -1.371 3.327 1.00 90.81 99 CYS A O 1
ATOM 751 N N . ARG A 1 100 ? -14.694 0.344 1.966 1.00 87.06 100 ARG A N 1
ATOM 752 C CA . ARG A 1 100 ? -15.311 1.155 3.024 1.00 87.06 100 ARG A CA 1
ATOM 753 C C . ARG A 1 100 ? -16.341 0.332 3.788 1.00 87.06 100 ARG A C 1
ATOM 755 O O . ARG A 1 100 ? -17.127 -0.410 3.198 1.00 87.06 100 ARG A O 1
ATOM 762 N N . LEU A 1 101 ? -16.292 0.456 5.104 1.00 85.94 101 LEU A N 1
ATOM 763 C CA . LEU A 1 101 ? -17.256 -0.169 5.986 1.00 85.94 101 LEU A CA 1
ATOM 764 C C . LEU A 1 101 ? -18.459 0.766 6.076 1.00 85.94 101 LEU A C 1
ATOM 766 O O . LEU A 1 101 ? -18.312 1.913 6.501 1.00 85.94 101 LEU A O 1
ATOM 770 N N . SER A 1 102 ? -19.613 0.280 5.626 1.00 69.06 102 SER A N 1
ATOM 771 C CA . SER A 1 102 ? -20.906 0.858 5.989 1.00 69.06 102 SER A CA 1
ATOM 772 C C . SER A 1 102 ? -21.315 0.321 7.353 1.00 69.06 102 SER A C 1
ATOM 774 O O . SER A 1 102 ? -20.851 -0.747 7.759 1.00 69.06 102 SER A O 1
ATOM 776 N N . SER A 1 103 ? -22.183 1.050 8.051 1.00 60.72 103 SER A N 1
ATOM 777 C CA . SER A 1 103 ? -22.787 0.602 9.302 1.00 60.72 103 SER A CA 1
ATOM 778 C C . SER A 1 103 ? -23.327 -0.817 9.134 1.00 60.72 103 SER A C 1
ATOM 780 O O . SER A 1 103 ? -24.284 -1.030 8.391 1.00 60.72 103 SER A O 1
ATOM 782 N N . ALA A 1 104 ? -22.697 -1.796 9.785 1.00 59.00 104 ALA A N 1
ATOM 783 C CA . ALA A 1 104 ? -23.346 -3.080 9.977 1.00 59.00 104 ALA A CA 1
ATOM 784 C C . ALA A 1 104 ? -24.593 -2.830 10.841 1.00 59.00 104 ALA A C 1
ATOM 786 O O . ALA A 1 104 ? -24.539 -1.961 11.722 1.00 59.00 104 ALA A O 1
ATOM 787 N N . PRO A 1 105 ? -25.715 -3.529 10.596 1.00 57.00 105 PRO A N 1
ATOM 788 C CA . PRO A 1 105 ? -26.836 -3.475 11.520 1.00 57.00 105 PRO A CA 1
ATOM 789 C C . PRO A 1 105 ? -26.315 -3.836 12.913 1.00 57.00 105 PRO A C 1
ATOM 791 O O . PRO A 1 105 ? -25.591 -4.820 13.069 1.00 57.00 105 PRO A O 1
ATOM 794 N N . LEU A 1 106 ? -26.630 -2.994 13.899 1.00 58.53 106 LEU A N 1
ATOM 795 C CA . LEU A 1 106 ? -26.338 -3.255 15.303 1.00 58.53 106 LEU A CA 1
ATOM 796 C C . LEU A 1 106 ? -27.058 -4.553 15.677 1.00 58.53 106 LEU A C 1
ATOM 798 O O . LEU A 1 106 ? -28.263 -4.559 15.920 1.00 58.53 106 LEU A O 1
ATOM 802 N N . ILE A 1 107 ? -26.332 -5.668 15.681 1.00 60.75 107 ILE A N 1
ATOM 803 C CA . ILE A 1 107 ? -26.780 -6.858 16.390 1.00 60.75 107 ILE A CA 1
ATOM 804 C C . ILE A 1 107 ? -26.667 -6.456 17.851 1.00 60.75 107 ILE A C 1
ATOM 806 O O . ILE A 1 107 ? -25.560 -6.291 18.328 1.00 60.75 107 ILE A O 1
ATOM 810 N N . LEU A 1 108 ? -27.779 -6.197 18.534 1.00 61.59 108 LEU A N 1
ATOM 811 C CA . LEU A 1 108 ? -27.768 -5.849 19.955 1.00 61.59 108 LEU A CA 1
ATOM 812 C C . LEU A 1 108 ? -27.245 -7.051 20.761 1.00 61.59 108 LEU A C 1
ATOM 814 O O . LEU A 1 108 ? -28.015 -7.892 21.216 1.00 61.59 108 LEU A O 1
ATOM 818 N N . SER A 1 109 ? -25.922 -7.160 20.889 1.00 65.12 109 SER A N 1
ATOM 819 C CA . SER A 1 109 ? -25.261 -7.995 21.888 1.00 65.12 109 SER A CA 1
ATOM 820 C C . SER A 1 109 ? -25.399 -7.324 23.255 1.00 65.12 109 SER A C 1
ATOM 822 O O . SER A 1 109 ? -25.397 -6.098 23.337 1.00 65.12 109 SER A O 1
ATOM 824 N N . ALA A 1 110 ? -25.469 -8.106 24.335 1.00 66.00 110 ALA A N 1
ATOM 825 C CA . ALA A 1 110 ? -25.447 -7.567 25.700 1.00 66.00 110 ALA A CA 1
ATOM 826 C C . ALA A 1 110 ? -24.116 -6.855 26.045 1.00 66.00 110 ALA A C 1
ATOM 828 O O . ALA A 1 110 ? -24.056 -6.090 27.005 1.00 66.00 110 ALA A O 1
ATOM 829 N N . ASP A 1 111 ? -23.068 -7.094 25.252 1.00 73.25 111 ASP A N 1
ATOM 830 C CA . ASP A 1 111 ? -21.736 -6.518 25.423 1.00 73.25 111 ASP A CA 1
ATOM 831 C C . ASP A 1 111 ? -21.626 -5.072 24.916 1.00 73.25 111 ASP A C 1
ATOM 833 O O . ASP A 1 111 ? -22.330 -4.649 23.994 1.00 73.25 111 ASP A O 1
ATOM 837 N N . LEU A 1 112 ? -20.685 -4.318 25.499 1.00 83.81 112 LEU A N 1
ATOM 838 C CA . LEU A 1 112 ? -20.437 -2.913 25.171 1.00 83.81 112 LEU A CA 1
ATOM 839 C C . LEU A 1 112 ? -20.015 -2.751 23.691 1.00 83.81 112 LEU A C 1
ATOM 841 O O . LEU A 1 112 ? -19.022 -3.353 23.271 1.00 83.81 112 LEU A O 1
ATOM 845 N N . PRO A 1 113 ? -20.711 -1.919 22.891 1.00 86.44 113 PRO A N 1
ATOM 846 C CA . PRO A 1 113 ? -20.382 -1.732 21.483 1.00 86.44 113 PRO A CA 1
ATOM 847 C C . PRO A 1 113 ? -19.063 -0.967 21.288 1.00 86.44 113 PRO A C 1
ATOM 849 O O . PRO A 1 113 ? -18.754 -0.022 22.014 1.00 86.44 113 PRO A O 1
ATOM 852 N N . VAL A 1 114 ? -18.306 -1.339 20.252 1.00 89.56 114 VAL A N 1
ATOM 853 C CA . VAL A 1 114 ? -17.002 -0.746 19.913 1.00 89.56 114 VAL A CA 1
ATOM 854 C C . VAL A 1 114 ? -17.129 0.262 18.768 1.00 89.56 114 VAL A C 1
ATOM 856 O O . VAL A 1 114 ? -17.561 -0.069 17.663 1.00 89.56 114 VAL A O 1
ATOM 859 N N . LEU A 1 115 ? -16.676 1.496 18.990 1.00 91.25 115 LEU A N 1
ATOM 860 C CA . LEU A 1 115 ? -16.574 2.512 17.941 1.00 91.25 115 LEU A CA 1
ATOM 861 C C . LEU A 1 115 ? -15.149 2.559 17.371 1.00 91.25 115 LEU A C 1
ATOM 863 O O . LEU A 1 115 ? -14.194 2.848 18.086 1.00 91.25 115 LEU A O 1
ATOM 867 N N . LEU A 1 116 ? -15.004 2.302 16.071 1.00 92.69 116 LEU A N 1
ATOM 868 C CA . LEU A 1 116 ? -13.729 2.333 15.356 1.00 92.69 116 LEU A CA 1
ATOM 869 C C . LEU A 1 116 ? -13.545 3.689 14.667 1.00 92.69 116 LEU A C 1
ATOM 871 O O . LEU A 1 116 ? -14.212 3.997 13.675 1.00 92.69 116 LEU A O 1
ATOM 875 N N . VAL A 1 117 ? -12.615 4.490 15.188 1.00 92.31 117 VAL A N 1
ATOM 876 C CA . VAL A 1 117 ? -12.313 5.846 14.707 1.00 92.31 117 VAL A CA 1
ATOM 877 C C . VAL A 1 117 ? -10.957 5.842 14.011 1.00 92.31 117 VAL A C 1
ATOM 879 O O . VAL A 1 117 ? -9.947 5.518 14.623 1.00 92.31 117 VAL A O 1
ATOM 882 N N . HIS A 1 118 ? -10.920 6.136 12.710 1.00 91.31 118 HIS A N 1
ATOM 883 C CA . HIS A 1 118 ? -9.665 6.143 11.947 1.00 91.31 118 HIS A CA 1
ATOM 884 C C . HIS A 1 118 ? -8.806 7.386 12.237 1.00 91.31 118 HIS A C 1
ATOM 886 O O . HIS A 1 118 ? -9.311 8.419 12.670 1.00 91.31 118 HIS A O 1
ATOM 892 N N . GLY A 1 119 ? -7.507 7.299 11.933 1.00 87.50 119 GLY A N 1
ATOM 893 C CA . GLY A 1 119 ? -6.578 8.431 12.001 1.00 87.50 119 GLY A CA 1
ATOM 894 C C . GLY A 1 119 ? -6.660 9.379 10.796 1.00 87.50 119 GLY A C 1
ATOM 895 O O . GLY A 1 119 ? -7.469 9.199 9.882 1.00 87.50 119 GLY A O 1
ATOM 896 N N . TYR A 1 120 ? -5.792 10.391 10.777 1.00 85.94 120 TYR A N 1
ATOM 897 C CA . TYR A 1 120 ? -5.714 11.371 9.690 1.00 85.94 120 TYR A CA 1
ATOM 898 C C . TYR A 1 120 ? -5.432 10.718 8.323 1.00 85.94 120 TYR A C 1
ATOM 900 O O . TYR A 1 120 ? -4.711 9.725 8.228 1.00 85.94 120 TYR A O 1
ATOM 908 N N . GLY A 1 121 ? -6.010 11.275 7.252 1.00 85.25 121 GLY A N 1
ATOM 909 C CA . GLY A 1 121 ? -5.798 10.798 5.878 1.00 85.25 121 GLY A CA 1
ATOM 910 C C . GLY A 1 121 ? -6.373 9.407 5.574 1.00 85.25 121 GLY A C 1
ATOM 911 O O . GLY A 1 121 ? -6.069 8.840 4.527 1.00 85.25 121 GLY A O 1
ATOM 912 N N . CYS A 1 122 ? -7.198 8.858 6.469 1.00 89.94 122 CYS A N 1
ATOM 913 C CA . CYS A 1 122 ? -7.823 7.544 6.335 1.00 89.94 122 CYS A CA 1
ATOM 914 C C . CYS A 1 122 ? -9.354 7.649 6.225 1.00 89.94 122 CYS A C 1
ATOM 916 O O . CYS A 1 122 ? -9.928 8.734 6.268 1.00 89.94 122 CYS A O 1
ATOM 918 N N . ASN A 1 123 ? -10.015 6.502 6.068 1.00 92.50 123 ASN A N 1
ATOM 919 C CA . ASN A 1 123 ? -11.468 6.358 6.174 1.00 92.50 123 ASN A CA 1
ATOM 920 C C . ASN A 1 123 ? -11.823 5.018 6.847 1.00 92.50 123 ASN A C 1
ATOM 922 O O . ASN A 1 123 ? -10.922 4.249 7.201 1.00 92.50 123 ASN A O 1
ATOM 926 N N . SER A 1 124 ? -13.117 4.701 6.996 1.00 92.44 124 SER A N 1
ATOM 927 C CA . SER A 1 124 ? -13.568 3.470 7.672 1.00 92.44 124 SER A CA 1
ATOM 928 C C . SER A 1 124 ? -13.006 2.173 7.077 1.00 92.44 124 SER A C 1
ATOM 930 O O . SER A 1 124 ? -12.887 1.178 7.788 1.00 92.44 124 SER A O 1
ATOM 932 N N . GLY A 1 125 ? -12.605 2.163 5.800 1.00 93.12 125 GLY A N 1
ATOM 933 C CA . GLY A 1 125 ? -11.995 1.000 5.155 1.00 93.12 125 GLY A CA 1
ATOM 934 C C . GLY A 1 125 ? -10.701 0.535 5.830 1.00 93.12 125 GLY A C 1
ATOM 935 O O . GLY A 1 125 ? -10.419 -0.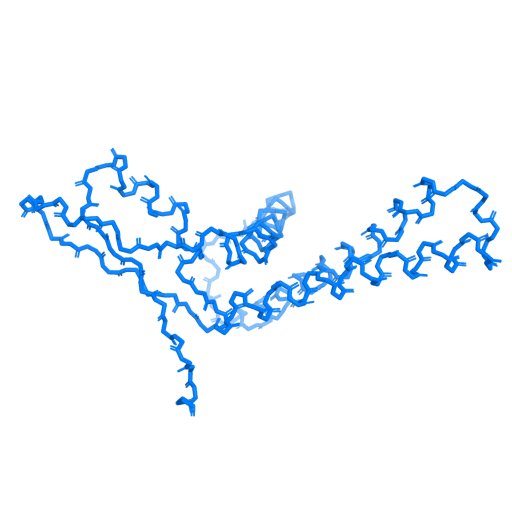661 5.825 1.00 93.12 125 GLY A O 1
ATOM 936 N N . PHE A 1 126 ? -9.950 1.431 6.481 1.00 93.44 126 PHE A N 1
ATOM 937 C CA . PHE A 1 126 ? -8.740 1.077 7.239 1.00 93.44 126 PHE A CA 1
ATOM 938 C C . PHE A 1 126 ? -9.001 -0.030 8.275 1.00 93.44 126 PHE A C 1
ATOM 940 O O . PHE A 1 126 ? -8.190 -0.938 8.450 1.00 93.44 126 PHE A O 1
ATOM 947 N N . TRP A 1 127 ? -10.186 -0.017 8.887 1.00 93.94 127 TRP A N 1
ATOM 948 C CA . TRP A 1 127 ? -10.582 -0.956 9.932 1.00 93.94 127 TRP A CA 1
ATOM 949 C C . TRP A 1 127 ? -11.033 -2.329 9.427 1.00 93.94 127 TRP A C 1
ATOM 951 O O . TRP A 1 127 ? -11.483 -3.150 10.225 1.00 93.94 127 TRP A O 1
ATOM 961 N N . ARG A 1 128 ? -10.920 -2.630 8.126 1.00 93.19 128 ARG A N 1
ATOM 962 C CA . ARG A 1 128 ? -11.455 -3.870 7.536 1.00 93.19 128 ARG A CA 1
ATOM 963 C C . ARG A 1 128 ? -11.007 -5.162 8.248 1.00 93.19 128 ARG A C 1
ATOM 965 O O . ARG A 1 128 ? -11.875 -6.013 8.456 1.00 93.19 128 ARG A O 1
ATOM 972 N N . PRO A 1 129 ? -9.730 -5.354 8.640 1.00 93.44 129 PRO A N 1
ATOM 973 C CA . PRO A 1 129 ? -9.316 -6.557 9.368 1.00 93.44 129 PRO A CA 1
ATOM 974 C C . PRO A 1 129 ? -9.929 -6.647 10.763 1.00 93.44 129 PRO A C 1
ATOM 976 O O . PRO A 1 129 ? -10.440 -7.699 11.135 1.00 93.44 129 PRO A O 1
ATOM 979 N N . LEU A 1 130 ? -9.918 -5.537 11.508 1.00 93.12 130 LEU A N 1
ATOM 980 C CA . LEU A 1 130 ? -10.449 -5.491 12.867 1.00 93.12 130 LEU A CA 1
ATOM 981 C C . LEU A 1 130 ? -11.967 -5.675 12.873 1.00 93.12 130 LEU A C 1
ATOM 983 O O . LEU A 1 130 ? -12.481 -6.443 13.672 1.00 93.12 130 LEU A O 1
ATOM 987 N N . SER A 1 131 ? -12.677 -5.050 11.934 1.00 91.94 131 SER A N 1
ATOM 988 C CA . SER A 1 131 ? -14.115 -5.254 11.767 1.00 91.94 131 SER A CA 1
ATOM 989 C C . SER A 1 131 ? -14.437 -6.725 11.510 1.00 91.94 131 SER A C 1
ATOM 991 O O . SER A 1 131 ? -15.285 -7.281 12.195 1.00 91.94 131 SER A O 1
ATOM 993 N N . ARG A 1 132 ? -13.705 -7.409 10.616 1.00 91.50 132 ARG A N 1
ATOM 994 C CA . ARG A 1 132 ? -13.884 -8.859 10.423 1.00 91.50 132 ARG A CA 1
ATOM 995 C C . ARG A 1 132 ? -13.650 -9.637 11.713 1.00 91.50 132 ARG A C 1
ATOM 997 O O . ARG A 1 132 ? -14.459 -10.498 12.024 1.00 91.50 132 ARG A O 1
ATOM 1004 N N . TYR A 1 133 ? -12.583 -9.342 12.451 1.00 92.62 133 TYR A N 1
ATOM 1005 C CA . TYR A 1 133 ? -12.308 -10.008 13.724 1.00 92.62 133 TYR A CA 1
ATOM 1006 C C . TYR A 1 133 ? -13.461 -9.823 14.723 1.00 92.62 133 TYR A C 1
ATOM 1008 O O . TYR A 1 133 ? -13.988 -10.811 15.221 1.00 92.62 133 TYR A O 1
ATOM 1016 N N . LEU A 1 134 ? -13.930 -8.586 14.918 1.00 90.00 134 LEU A N 1
ATOM 1017 C CA . LEU A 1 134 ? -15.043 -8.272 15.819 1.00 90.00 134 LEU A CA 1
ATOM 1018 C C . LEU A 1 134 ? -16.361 -8.935 15.382 1.00 90.00 134 LEU A C 1
ATOM 1020 O O . LEU A 1 134 ? -17.111 -9.407 16.230 1.00 90.00 134 LEU A O 1
ATOM 1024 N N . GLN A 1 135 ? -16.621 -9.039 14.071 1.00 88.56 135 GLN A N 1
ATOM 1025 C CA . GLN A 1 135 ? -17.759 -9.811 13.545 1.00 88.56 135 GLN A CA 1
ATOM 1026 C C . GLN A 1 135 ? -17.658 -11.295 13.921 1.00 88.56 135 GLN A C 1
ATOM 1028 O O . GLN A 1 135 ? -18.649 -11.877 14.350 1.00 88.56 135 GLN A O 1
ATOM 1033 N N . HIS A 1 136 ? -16.475 -11.907 13.782 1.00 89.44 136 HIS A N 1
ATOM 1034 C CA . HIS A 1 136 ? -16.275 -13.329 14.097 1.00 89.44 136 HIS A CA 1
ATOM 1035 C C . HIS A 1 136 ? -16.388 -13.618 15.597 1.00 89.44 136 HIS A C 1
ATOM 1037 O O . HIS A 1 136 ? -16.790 -14.715 15.970 1.00 89.44 136 HIS A O 1
ATOM 1043 N N . THR A 1 137 ? -16.058 -12.651 16.453 1.00 89.19 137 THR A N 1
ATOM 1044 C CA . THR A 1 137 ? -16.178 -12.786 17.911 1.00 89.19 137 THR A CA 1
ATOM 1045 C C . THR A 1 137 ? -17.543 -12.355 18.451 1.00 89.19 137 THR A C 1
ATOM 1047 O O . THR A 1 137 ? -17.720 -12.331 19.663 1.00 89.19 137 THR A O 1
ATOM 1050 N N . GLY A 1 138 ? -18.496 -11.980 17.590 1.00 86.38 138 GLY A N 1
ATOM 1051 C CA . GLY A 1 138 ? -19.833 -11.543 18.010 1.00 86.38 138 GLY A CA 1
ATOM 1052 C C . GLY A 1 138 ? -19.876 -10.172 18.695 1.00 86.38 138 GLY A C 1
ATOM 1053 O O . GLY A 1 138 ? -20.869 -9.849 19.339 1.00 86.38 138 GLY A O 1
ATOM 1054 N N . ILE A 1 139 ? -18.827 -9.353 18.555 1.00 86.44 139 ILE A N 1
ATOM 1055 C CA . ILE A 1 139 ? -18.753 -8.028 19.180 1.00 86.44 139 ILE A CA 1
ATOM 1056 C C . ILE A 1 139 ? -19.384 -6.985 18.258 1.00 86.44 139 ILE A C 1
ATOM 1058 O O . ILE A 1 139 ? -18.933 -6.750 17.128 1.00 86.44 139 ILE A O 1
ATOM 1062 N N . SER A 1 140 ? -20.393 -6.297 18.784 1.00 88.19 140 SER A N 1
ATOM 1063 C CA . SER A 1 140 ? -21.006 -5.134 18.147 1.00 88.19 140 SER A CA 1
ATOM 1064 C C . SER A 1 140 ? -19.984 -4.036 17.897 1.00 88.19 140 SER A C 1
ATOM 1066 O O . SER A 1 140 ? -19.299 -3.595 18.817 1.00 88.19 140 SER A O 1
ATOM 1068 N N . HIS A 1 141 ? -19.885 -3.554 16.659 1.00 89.25 141 HIS A N 1
ATOM 1069 C CA . HIS A 1 141 ? -18.979 -2.458 16.336 1.00 89.25 141 HIS A CA 1
ATOM 1070 C C . HIS A 1 141 ? -19.448 -1.623 15.153 1.00 89.25 141 HIS A C 1
ATOM 1072 O O . HIS A 1 141 ? -20.168 -2.088 14.267 1.00 89.25 141 HIS A O 1
ATOM 1078 N N . HIS A 1 142 ? -18.975 -0.382 15.118 1.00 90.06 142 HIS A N 1
ATOM 1079 C CA . HIS A 1 142 ? -19.241 0.556 14.042 1.00 90.06 142 HIS A CA 1
ATOM 1080 C C . HIS A 1 142 ? -17.963 1.308 13.662 1.00 90.06 142 HIS A C 1
ATOM 1082 O O . HIS A 1 142 ? -17.257 1.801 14.535 1.00 90.06 142 HIS A O 1
ATOM 1088 N N . ALA A 1 143 ? -17.657 1.404 12.365 1.00 91.31 143 ALA A N 1
ATOM 1089 C CA . ALA A 1 143 ? -16.509 2.155 11.862 1.00 91.31 143 ALA A CA 1
ATOM 1090 C C . ALA A 1 143 ? -16.967 3.452 11.199 1.00 91.31 143 ALA A C 1
ATOM 1092 O O . ALA A 1 143 ? -17.573 3.427 10.125 1.00 91.31 143 ALA A O 1
ATOM 1093 N N . VAL A 1 144 ? -16.646 4.582 11.824 1.00 89.38 144 VAL A N 1
ATOM 1094 C CA . VAL A 1 144 ? -17.022 5.906 11.313 1.00 89.38 144 VAL A CA 1
ATOM 1095 C C . VAL A 1 144 ? -16.068 6.359 10.213 1.00 89.38 144 VAL A C 1
ATOM 1097 O O . VAL A 1 144 ? -14.910 5.947 10.170 1.00 89.38 144 VAL A O 1
ATOM 1100 N N . THR A 1 145 ? -16.550 7.215 9.312 1.00 88.31 145 THR A N 1
ATOM 1101 C CA . THR A 1 145 ? -15.710 7.984 8.382 1.00 88.31 145 THR A CA 1
ATOM 1102 C C . THR A 1 145 ? -15.903 9.461 8.691 1.00 88.31 145 THR A C 1
ATOM 1104 O O . THR A 1 145 ? -16.988 9.990 8.472 1.00 88.31 145 THR A O 1
ATOM 1107 N N . LEU A 1 146 ? -14.863 10.115 9.205 1.00 83.69 146 LEU A N 1
ATOM 1108 C CA . LEU A 1 146 ? -14.904 11.510 9.660 1.00 83.69 146 LEU A CA 1
ATOM 1109 C C . LEU A 1 146 ? -14.521 12.492 8.537 1.00 83.69 146 LEU A C 1
ATOM 1111 O O . LEU A 1 146 ? -13.661 13.351 8.702 1.00 83.69 146 LEU A O 1
ATOM 1115 N N . GLU A 1 147 ? -15.122 12.333 7.358 1.00 75.88 147 GLU A N 1
ATOM 1116 C CA . GLU A 1 147 ? -14.900 13.232 6.218 1.00 75.88 147 GLU A CA 1
ATOM 1117 C C . GLU A 1 147 ? -15.995 14.314 6.136 1.00 75.88 147 GLU A C 1
ATOM 1119 O O . GLU A 1 147 ? -17.165 13.962 6.289 1.00 75.88 147 GLU A O 1
ATOM 1124 N N . PRO A 1 148 ? -15.668 15.579 5.787 1.00 66.00 148 PRO A N 1
ATOM 1125 C CA . PRO A 1 148 ? -14.333 16.146 5.564 1.00 66.00 148 PRO A CA 1
ATOM 1126 C C . PRO A 1 148 ? -13.667 16.642 6.862 1.00 66.00 148 PRO A C 1
ATOM 1128 O O . PRO A 1 148 ? -14.328 17.112 7.779 1.00 66.00 148 PRO A O 1
ATOM 1131 N N . VAL A 1 149 ? -12.330 16.598 6.906 1.00 59.84 149 VAL A N 1
ATOM 1132 C CA . VAL A 1 149 ? -11.518 17.047 8.061 1.00 59.84 149 VAL A CA 1
ATOM 1133 C C . VAL A 1 149 ? -11.528 18.580 8.232 1.00 59.84 149 VAL A C 1
ATOM 1135 O O . VAL A 1 149 ? -11.208 19.074 9.306 1.00 59.84 149 VAL A O 1
ATOM 1138 N N . LEU A 1 150 ? -11.900 19.338 7.190 1.00 54.00 150 LEU A N 1
ATOM 1139 C CA . LEU A 1 150 ? -11.804 20.808 7.132 1.00 54.00 150 LEU A CA 1
ATOM 1140 C C . LEU A 1 150 ? -13.158 21.538 7.031 1.00 54.00 150 LEU A C 1
ATOM 1142 O O . LEU A 1 150 ? -13.181 22.730 6.746 1.00 54.00 150 LEU A O 1
ATOM 1146 N N . GLY A 1 151 ? -14.280 20.861 7.288 1.00 46.69 151 GLY A N 1
ATOM 1147 C CA . GLY A 1 151 ? -15.599 21.430 6.989 1.00 46.69 151 GLY A CA 1
ATOM 1148 C C . GLY A 1 151 ? -15.934 21.330 5.497 1.00 46.69 151 GLY A C 1
ATOM 1149 O O . GLY A 1 151 ? -15.061 21.057 4.674 1.00 46.69 151 GLY A O 1
ATOM 1150 N N . SER A 1 152 ? -17.231 21.408 5.201 1.00 44.09 152 SER A N 1
ATOM 1151 C CA . SER A 1 152 ? -17.858 21.170 3.889 1.00 44.09 152 SER A CA 1
ATOM 1152 C C . SER A 1 152 ? -17.279 22.003 2.755 1.00 44.09 152 SER A C 1
ATOM 1154 O O . SER A 1 152 ? -17.181 23.232 2.965 1.00 44.09 152 SER A O 1
#

Radius of gyration: 20.02 Å; Cα contacts (8 Å, |Δi|>4): 152; chains: 1; bounding box: 46×35×53 Å

Foldseek 3Di:
DLLVVLVVVVVVLQVQLQVQLVCCVPPVVPVDSVVSSVVSNVVSLVVLLVVLVVVVVVCVVVCPVPDPPDDDDPVRVVVVSVVVSVLCCCQSNPQQNPVADDQDPFPPDPDDEEEAEDDPSGAQSSCVVVVVVCVVVVHHYDYGGPPPPPDD

Solvent-accessible surface area (backbone atoms only — not comparable to full-atom values): 8572 Å² total; per-residue (Å²): 108,60,38,57,52,36,45,50,53,48,50,51,50,52,51,50,17,50,52,45,13,50,47,33,35,76,73,67,69,36,82,48,65,68,58,18,41,52,50,15,47,48,50,53,50,48,53,54,50,50,53,52,50,47,50,52,51,52,50,52,66,66,45,71,82,54,84,77,90,70,86,74,54,74,66,56,49,53,51,51,49,52,51,51,49,48,51,51,49,47,34,54,73,39,23,33,45,72,43,58,48,70,79,58,80,80,60,86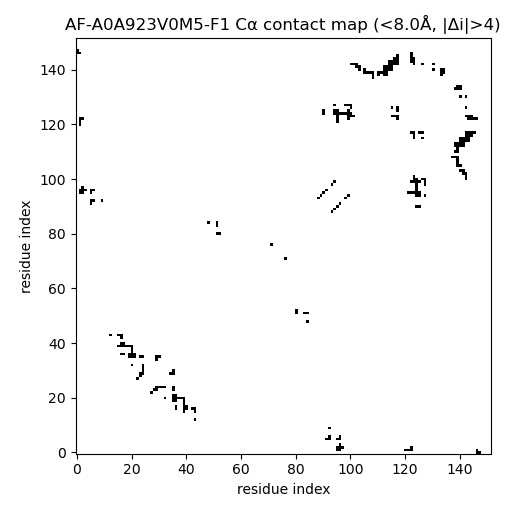,49,98,62,84,70,43,79,44,76,60,64,87,99,56,36,22,7,65,46,49,68,60,52,52,51,33,59,76,70,66,47,36,57,40,44,48,58,80,76,64,89,82,62,134

Secondary structure (DSSP, 8-state):
-HHHHHHHHHHHHHHHHHHHHHHHHHHS----HHHHHHHHHHHHHHHHHHHHHHHHHHHHHHHTTS--S-PPPHHHHHHHHHHHHHHHHHIIIIIHHH-PPP-------SSPPEEE---TT--GGGGHHHHHHHHHTT--EEE-----TT--

=== Feature glossary ===
Key to the feature types in this record:

Secondary structure (8-state, DSSP). Secondary structure is the local, repeating backbone conformation. DSSP classifies it into eight states by reading the hydrogen-bond network: three helix types (H, G, I), two β types (E, B), two non-regular types (T, S), and unstructured coil (-).

Backbone torsions (φ/ψ). Backbone dihedral angles. Every residue except chain termini has a φ (preceding-C → N → Cα → C) and a ψ (N → Cα → C → next-N). They are reported in degrees following the IUPAC sign convention. Secondary structure is essentially a statement about which (φ, ψ) basin each residue occupies.

Predicted aligned error. Predicted Aligned Error (PAE) is an AlphaFold confidence mat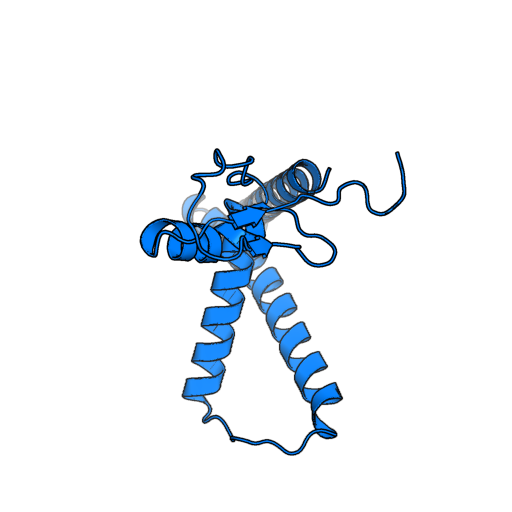rix: entry (i, j) is the expected error in the position of residue j, in ångströms, when the prediction is superimposed on the true structure at residue i. Low PAE within a block of residues means that block is internally rigid and well-predicted; high PAE between two blocks means their relative placement is uncertain even if each block individually is confident.

B-factor. B-factor (Debye–Waller factor) reflects atomic displacement in the crystal lattice. It is an experimental observable (units Å²), not a prediction; low values mean the atom is pinned down, high values mean it moves or is heterogeneous across the crystal.

Secondary structure (3-state, P-SEA). Three-state secondary structure (P-SEA) collapses the eight DSSP classes into helix (a), strand (b), and coil (c). P-SEA assigns these from Cα geometry alone — distances and angles — without requiring backbone oxygens, so it works on any Cα trace.

Sequence. Primary structure: the covalent order of the twenty standard amino acids along the backbone. Two proteins with the same sequence will (almost always) fold to the same structure; two with 30% identity often share a fold but not the details.

pLDDT. pLDDT is the predicted lDDT-Cα score: AlphaFold's confidence that the local environment of each residue (all inter-atomic distances within 15 Å) is correctly placed. It is a per-residue number between 0 and 100, with higher meaning more reliable.

InterPro / GO / CATH / organism. Functional annotations link the protein to curated databases. InterPro entries identify conserved domains and families by matching the sequence against member-database signatures (Pfam, PROSITE, CDD, …). Gene Ontology (GO) terms describe molecular function, biological process, and cellular component in a controlled vocabulary. CATH places the structure in a hierarchical fold classification (Class/Architecture/Topology/Homologous-superfamily). The organism is the source species.

Contact-map, Ramachandran, and PAE plots. Three diagnostic plots accompany the record. The Cα contact map visualizes the tertiary structure as a 2D adjacency matrix (8 Å cutoff, sequence-local contacts suppressed). The Ramachandran plot shows the distribution of backbone (φ, ψ) torsions, with points in the α and β basins reflecting secondary structure content. The PAE plot shows AlphaFold's inter-residue confidence as a color matrix.

mmCIF coordinates. The mmCIF table is the protein's shape written out atom by atom. For each backbone N, Cα, C, and carbonyl O, it records an (x, y, z) coordinate triple in Å plus the residue type, chain letter, and residue number.

Radius of gyration, Cα contacts, bounding box. Three whole-structure scalars: the radius of gyration (RMS distance of Cα from centroid, in Å), the count of Cα–Cα contacts (pairs closer than 8 Å and separated by more than four residues in sequence — i.e. tertiary, not local, contacts), and the bounding-box dimensions. Together they distinguish compact globular folds from extended fibres or disordered chains.

Foldseek 3Di. The Foldseek 3Di string encodes local tertiary geometry as a 20-letter alphabet — one character per residue — derived from the relative positions of nearby Cα atoms. Unlike the amino-acid sequence, 3Di is a direct function of the 3D structure, so two proteins with the same fold have similar 3Di strings even at low sequence identity.

Rendered structure images. Six rendered views show the 3D structure from the faces of a cube — i.e. along ±x, ±y, ±z. Rendering representation is drawn randomly per protein from cartoon (secondary-structure ribbons), sticks (backbone bonds), or molecular surface; coloring is either N→C rainbow (blue at the N-terminus through red at the C-terminus) or one color per chain.

Nearest PDB structures. The Foldseek neighbor list gives the closest experimentally determined structures in the PDB, ranked by structural alignment. TM-score near 1 means near-identical fold; near 0.3 means only rough topology match. This is how one finds what a novel AlphaFold prediction most resembles in the solved-structure universe.

Solvent-accessible surface area. SASA measures how much of the protein is reachable by solvent. It is computed by rolling a water-sized probe over the atomic surface and summing the exposed area (Å²). Per-residue SASA distinguishes core (buried, low SASA) from surface (exposed, high SASA) residues; total SASA is a whole-molecule size measure.